Protein AF-A0A6N2Y0Y8-F1 (afdb_monomer_lite)

Organism: NCBI:txid1547

Sequence (58 aa):
MKAYQIVHDMPGRMRICYGKYTFSKTAAIGLSYELERWKMVNKVEANDITGSILFIYL

Secondary structure (DSSP, 8-state):
----EEE--STTEEEEE--TTSS-HHHHHHHHHHHHTSTT-SEEEEETTTTEEEEE--

Radius of gyration: 10.99 Å; chains: 1; bounding box: 23×23×30 Å

pLDDT: mean 92.82, std 7.47, range [53.59, 97.38]

Structure (mmCIF, N/CA/C/O backbone):
data_AF-A0A6N2Y0Y8-F1
#
_entry.id   AF-A0A6N2Y0Y8-F1
#
loop_
_atom_site.group_PDB
_atom_site.id
_atom_site.ty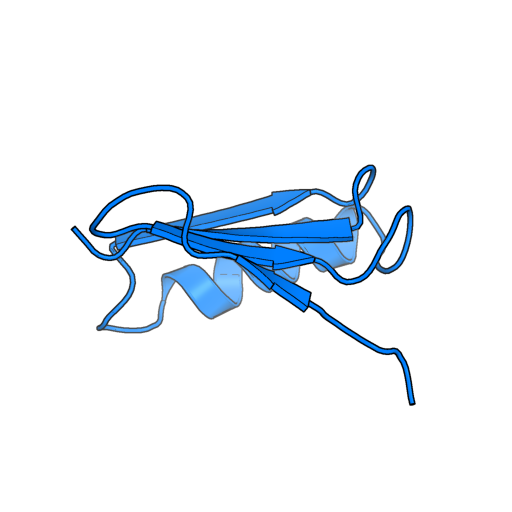pe_symbol
_atom_site.label_atom_id
_atom_site.label_alt_id
_atom_site.label_comp_id
_atom_site.label_asym_id
_atom_site.label_entity_id
_atom_site.label_seq_id
_atom_site.pdbx_PDB_ins_code
_atom_site.Cartn_x
_atom_site.Cartn_y
_atom_site.Cartn_z
_atom_site.occupancy
_atom_site.B_iso_or_equiv
_atom_site.auth_seq_id
_atom_site.auth_comp_id
_atom_site.auth_asym_id
_atom_site.auth_atom_id
_atom_site.pdbx_PDB_model_num
ATOM 1 N N . MET A 1 1 ? -4.159 -1.549 -20.758 1.00 53.59 1 MET A N 1
ATOM 2 C CA . MET A 1 1 ? -4.675 -1.725 -19.381 1.00 53.59 1 MET A CA 1
ATOM 3 C C . MET A 1 1 ? -3.541 -2.235 -18.514 1.00 53.59 1 MET A C 1
ATOM 5 O O . MET A 1 1 ? -2.978 -3.264 -18.864 1.00 53.59 1 MET A O 1
ATOM 9 N N . LYS A 1 2 ? -3.163 -1.538 -17.434 1.00 62.78 2 LYS A N 1
ATOM 10 C CA . LYS A 1 2 ? -2.302 -2.168 -16.422 1.00 62.78 2 LYS A CA 1
ATOM 11 C C . LYS A 1 2 ? -3.171 -3.167 -15.659 1.00 62.78 2 LYS A C 1
ATOM 13 O O . LYS A 1 2 ? -4.157 -2.763 -15.049 1.00 62.78 2 LYS A O 1
ATOM 18 N N . ALA A 1 3 ? -2.859 -4.454 -15.776 1.00 85.06 3 ALA A N 1
ATOM 19 C CA . ALA A 1 3 ? -3.516 -5.484 -14.988 1.00 85.06 3 ALA A CA 1
ATOM 20 C C . ALA A 1 3 ? -3.099 -5.310 -13.523 1.00 85.06 3 ALA A C 1
ATOM 22 O O . ALA A 1 3 ? -1.920 -5.112 -13.237 1.00 85.06 3 ALA A O 1
ATOM 23 N N . TYR A 1 4 ? -4.064 -5.352 -12.613 1.00 93.31 4 TYR A N 1
ATOM 24 C CA . TYR A 1 4 ? -3.809 -5.407 -11.180 1.00 93.31 4 TYR A CA 1
ATOM 25 C C . TYR A 1 4 ? -4.425 -6.683 -10.620 1.00 93.31 4 TYR A C 1
ATOM 27 O O . TYR A 1 4 ? -5.401 -7.205 -11.160 1.00 93.31 4 TYR A O 1
ATOM 35 N N . GLN A 1 5 ? -3.860 -7.173 -9.525 1.00 95.06 5 GLN A N 1
ATOM 36 C CA . GLN A 1 5 ? -4.400 -8.292 -8.765 1.00 95.06 5 GLN A CA 1
ATOM 37 C C . GLN A 1 5 ? -4.857 -7.795 -7.398 1.00 95.06 5 GLN A C 1
ATOM 39 O O . GLN A 1 5 ? -4.126 -7.064 -6.734 1.00 95.06 5 GLN A O 1
ATOM 44 N N . ILE A 1 6 ? -6.045 -8.210 -6.966 1.00 95.19 6 ILE A N 1
ATOM 45 C CA . ILE A 1 6 ? -6.506 -8.007 -5.591 1.00 95.19 6 ILE A CA 1
ATOM 46 C C . ILE A 1 6 ? -6.226 -9.287 -4.806 1.00 95.19 6 ILE A C 1
ATOM 48 O O . ILE A 1 6 ? -6.536 -10.386 -5.266 1.00 95.19 6 ILE A O 1
ATOM 52 N N . VAL A 1 7 ? -5.617 -9.142 -3.634 1.00 94.50 7 VAL A N 1
ATOM 53 C CA . VAL A 1 7 ? -5.292 -10.235 -2.719 1.00 94.50 7 VAL A CA 1
ATOM 54 C C . VAL A 1 7 ? -5.902 -9.932 -1.357 1.00 94.50 7 VAL A C 1
ATOM 56 O O . VAL A 1 7 ? -5.694 -8.852 -0.805 1.00 94.50 7 VAL A O 1
ATOM 59 N N . HIS A 1 8 ? -6.613 -10.910 -0.806 1.00 92.62 8 HIS A N 1
ATOM 60 C CA . HIS A 1 8 ? -7.081 -10.912 0.576 1.00 92.62 8 HIS A CA 1
ATOM 61 C C . HIS A 1 8 ? -6.261 -11.959 1.330 1.00 92.62 8 HIS A C 1
ATOM 63 O O . HIS A 1 8 ? -6.546 -13.150 1.242 1.00 92.62 8 HIS A O 1
ATOM 69 N N . ASP A 1 9 ? -5.176 -11.525 1.975 1.00 83.25 9 ASP A N 1
ATOM 70 C CA . ASP A 1 9 ? -4.256 -12.415 2.694 1.00 83.25 9 ASP A CA 1
ATOM 71 C C . ASP A 1 9 ? -4.752 -12.739 4.111 1.00 83.25 9 ASP A C 1
ATOM 73 O O . ASP A 1 9 ? -4.533 -13.843 4.604 1.00 83.25 9 ASP A O 1
ATOM 77 N N . MET A 1 10 ? -5.445 -11.795 4.752 1.00 90.81 10 MET A N 1
ATOM 78 C CA . MET A 1 10 ? -6.003 -11.916 6.100 1.00 90.81 10 MET A CA 1
ATOM 79 C C . MET A 1 10 ? -7.299 -11.097 6.245 1.00 90.81 10 MET A C 1
ATOM 81 O O . MET A 1 10 ? -7.483 -10.109 5.528 1.00 90.81 10 MET A O 1
ATOM 85 N N . PRO A 1 11 ? -8.191 -11.445 7.195 1.00 93.00 11 PRO A N 1
ATOM 86 C CA . PRO A 1 11 ? -9.352 -10.619 7.519 1.00 93.00 11 PRO A CA 1
ATOM 87 C C . PRO A 1 11 ? -8.957 -9.170 7.826 1.00 93.00 11 PRO A C 1
ATOM 89 O O . PRO A 1 11 ? -7.957 -8.915 8.496 1.00 93.00 11 PRO A O 1
ATOM 92 N N . GLY A 1 12 ? -9.738 -8.218 7.312 1.00 93.12 12 GLY A N 1
ATOM 93 C CA . GLY A 1 12 ? -9.473 -6.789 7.494 1.00 93.12 12 GLY A CA 1
ATOM 94 C C . GLY A 1 12 ? -8.336 -6.219 6.655 1.00 93.12 12 GLY A C 1
ATOM 95 O O . GLY A 1 12 ? -8.028 -5.038 6.800 1.00 93.12 12 GLY A O 1
ATOM 96 N N . ARG A 1 13 ? -7.714 -7.022 5.785 1.00 94.88 13 ARG A N 1
ATOM 97 C CA . ARG A 1 13 ? -6.619 -6.598 4.911 1.00 94.88 13 ARG A CA 1
ATOM 98 C C . ARG A 1 13 ? -6.951 -6.888 3.454 1.00 94.88 13 ARG A C 1
ATOM 100 O O . ARG A 1 13 ? -7.469 -7.947 3.102 1.00 94.88 13 ARG A O 1
ATOM 107 N N . MET A 1 14 ? -6.640 -5.928 2.594 1.00 95.56 14 MET A N 1
ATOM 108 C CA . MET A 1 14 ? -6.710 -6.096 1.144 1.00 95.56 14 MET A CA 1
AT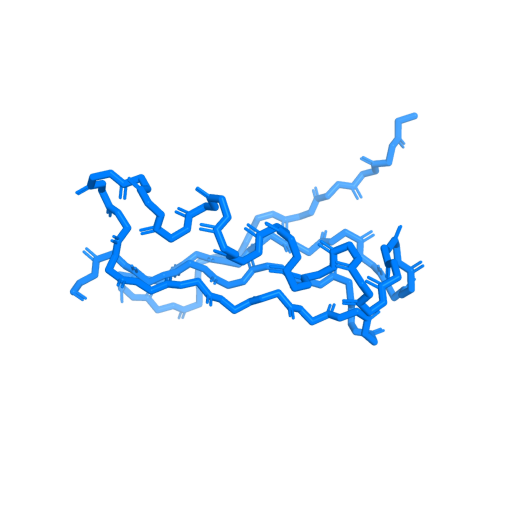OM 109 C C . MET A 1 14 ? -5.480 -5.465 0.521 1.00 95.56 14 MET A C 1
ATOM 111 O O . MET A 1 14 ? -5.142 -4.321 0.814 1.00 95.56 14 MET A O 1
ATOM 115 N N . ARG A 1 15 ? -4.820 -6.194 -0.373 1.00 96.00 15 ARG A N 1
ATOM 116 C CA . ARG A 1 15 ? -3.695 -5.682 -1.147 1.00 96.00 15 ARG A CA 1
ATOM 117 C C . ARG A 1 15 ? -4.064 -5.604 -2.617 1.00 96.00 15 ARG A C 1
ATOM 119 O O . ARG A 1 15 ? -4.521 -6.588 -3.189 1.00 96.00 15 ARG A O 1
ATOM 126 N N . ILE A 1 16 ? -3.803 -4.460 -3.237 1.00 95.69 16 ILE A N 1
ATOM 127 C CA . ILE A 1 16 ? -3.832 -4.303 -4.690 1.00 95.69 16 ILE A CA 1
ATOM 128 C C . ILE A 1 16 ? -2.393 -4.342 -5.199 1.00 95.69 16 ILE A C 1
ATOM 130 O O . ILE A 1 16 ? -1.568 -3.519 -4.809 1.00 95.69 16 ILE A O 1
ATOM 134 N N . CYS A 1 17 ? -2.081 -5.307 -6.055 1.00 95.50 17 CYS A N 1
ATOM 135 C CA . CYS A 1 17 ? -0.767 -5.519 -6.648 1.00 95.50 17 CYS A CA 1
ATOM 136 C C . CYS A 1 17 ? -0.789 -5.068 -8.110 1.00 95.50 17 CYS A C 1
ATOM 138 O O . CYS A 1 17 ? -1.440 -5.703 -8.937 1.00 95.50 17 CYS A O 1
ATOM 140 N N . TYR A 1 18 ? -0.054 -4.005 -8.435 1.00 94.38 18 TYR A N 1
ATOM 141 C CA . TYR A 1 18 ? 0.082 -3.492 -9.803 1.00 94.38 18 TYR A CA 1
ATOM 142 C C . TYR A 1 18 ? 1.386 -3.929 -10.490 1.00 94.38 18 TYR A C 1
ATOM 144 O O . TYR A 1 18 ? 1.529 -3.776 -11.700 1.00 94.38 18 TYR A O 1
ATOM 152 N N . GLY A 1 19 ? 2.338 -4.470 -9.724 1.00 91.62 19 GLY A N 1
ATOM 153 C CA . GLY A 1 19 ? 3.651 -4.893 -10.209 1.00 91.62 19 GLY A CA 1
ATOM 154 C C . GLY A 1 19 ? 4.737 -3.836 -9.997 1.00 91.62 19 GLY A C 1
ATOM 155 O O . GLY A 1 19 ? 4.454 -2.638 -9.910 1.00 91.62 19 GLY A O 1
ATOM 156 N N . LYS A 1 20 ? 5.987 -4.305 -9.903 1.00 93.44 20 LYS A N 1
ATOM 157 C CA . LYS A 1 20 ? 7.155 -3.518 -9.476 1.00 93.44 20 LYS A CA 1
ATOM 158 C C . LYS A 1 20 ? 7.291 -2.198 -10.234 1.00 93.44 20 LYS A C 1
ATOM 160 O O . LYS A 1 20 ? 7.117 -2.161 -11.450 1.00 93.44 20 LYS A O 1
ATOM 165 N N . TYR A 1 21 ? 7.633 -1.135 -9.505 1.00 90.19 21 TYR A N 1
ATOM 166 C CA . TYR A 1 21 ? 7.896 0.203 -10.050 1.00 90.19 21 TYR A CA 1
ATOM 167 C C . TYR A 1 21 ? 6.732 0.810 -10.854 1.00 90.19 21 TYR A C 1
ATOM 169 O O . TYR A 1 21 ? 6.936 1.665 -11.714 1.00 90.19 21 TYR A O 1
ATOM 177 N N . THR A 1 22 ? 5.488 0.389 -10.585 1.00 92.62 22 THR A N 1
ATOM 178 C CA . THR A 1 22 ? 4.305 0.946 -11.263 1.00 92.62 22 THR A CA 1
ATOM 179 C C . THR A 1 22 ? 4.112 2.435 -10.991 1.00 92.62 22 THR A C 1
ATOM 181 O O . THR A 1 22 ? 3.608 3.145 -11.866 1.00 92.62 22 THR A O 1
ATOM 184 N N . PHE A 1 23 ? 4.484 2.886 -9.796 1.00 91.56 23 PHE A N 1
ATOM 185 C CA . PHE A 1 23 ? 4.388 4.266 -9.342 1.00 91.56 23 PHE A CA 1
ATOM 186 C C . PHE A 1 23 ? 5.694 4.671 -8.648 1.00 91.56 23 PHE A C 1
ATOM 188 O O . PHE A 1 23 ? 6.404 3.827 -8.106 1.00 91.56 23 PHE A O 1
ATOM 195 N N . SER A 1 24 ? 6.026 5.963 -8.698 1.00 95.88 24 SER A N 1
ATOM 196 C CA . SER A 1 24 ? 7.215 6.503 -8.032 1.00 95.88 24 SER A CA 1
ATOM 197 C C . SER A 1 24 ? 7.026 6.559 -6.517 1.00 95.88 24 SER A C 1
ATOM 199 O O . SER A 1 24 ? 5.899 6.553 -6.020 1.00 95.88 24 SER A O 1
ATOM 201 N N . LYS A 1 25 ? 8.126 6.713 -5.776 1.00 96.25 25 LYS A N 1
ATOM 202 C CA . LYS A 1 25 ? 8.090 6.949 -4.327 1.00 96.25 25 LYS A CA 1
ATOM 203 C C . LYS A 1 25 ? 7.188 8.128 -3.940 1.00 96.25 25 LYS A C 1
ATOM 205 O O . LYS A 1 25 ? 6.383 8.013 -3.022 1.00 96.25 25 LYS A O 1
ATOM 210 N N . THR A 1 26 ? 7.270 9.245 -4.666 1.00 97.38 26 THR A N 1
ATOM 211 C CA . THR A 1 26 ? 6.422 10.425 -4.417 1.00 97.38 26 THR A CA 1
ATOM 212 C C . THR A 1 26 ? 4.947 10.119 -4.663 1.00 97.38 26 THR A C 1
ATOM 214 O O . THR A 1 26 ? 4.096 10.513 -3.868 1.00 97.38 26 THR A O 1
ATOM 217 N N . ALA A 1 27 ? 4.637 9.371 -5.726 1.00 95.94 27 ALA A N 1
ATOM 218 C CA . ALA A 1 27 ? 3.273 8.938 -6.001 1.00 95.94 27 ALA A CA 1
ATOM 219 C C . ALA A 1 27 ? 2.755 7.960 -4.932 1.00 95.94 27 ALA A C 1
ATOM 221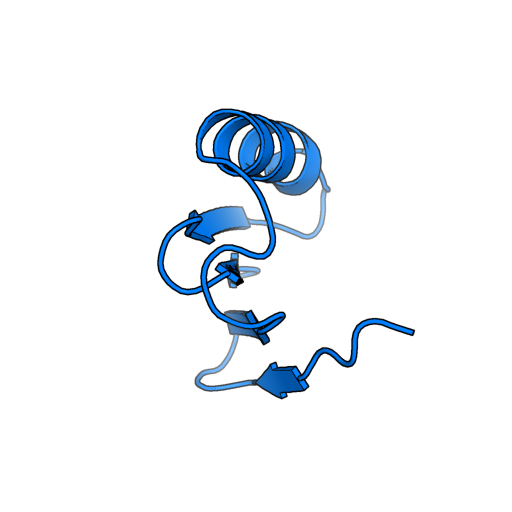 O O . ALA A 1 27 ? 1.604 8.078 -4.533 1.00 95.94 27 ALA A O 1
ATOM 222 N N . ALA A 1 28 ? 3.590 7.053 -4.414 1.00 96.50 28 ALA A N 1
ATOM 223 C CA . ALA A 1 28 ? 3.227 6.152 -3.315 1.00 96.50 28 ALA A CA 1
ATOM 224 C C . ALA A 1 28 ? 2.848 6.921 -2.038 1.00 96.50 28 ALA A C 1
ATOM 226 O O . ALA A 1 28 ? 1.844 6.611 -1.396 1.00 96.50 28 ALA A O 1
ATOM 227 N N . ILE A 1 29 ? 3.621 7.957 -1.697 1.00 96.62 29 ILE A N 1
ATOM 228 C CA . ILE A 1 29 ? 3.338 8.826 -0.547 1.00 96.62 29 ILE A CA 1
ATOM 229 C C . ILE A 1 29 ? 2.001 9.549 -0.749 1.00 96.62 29 ILE A C 1
ATOM 231 O O . ILE A 1 29 ? 1.146 9.498 0.131 1.00 96.62 29 ILE A O 1
ATOM 235 N N . GLY A 1 30 ? 1.791 10.161 -1.921 1.00 97.06 30 GLY A N 1
ATOM 236 C CA . GLY A 1 30 ? 0.535 10.846 -2.241 1.00 97.06 30 GLY A CA 1
ATOM 237 C C . GLY A 1 30 ? -0.676 9.908 -2.235 1.00 97.06 30 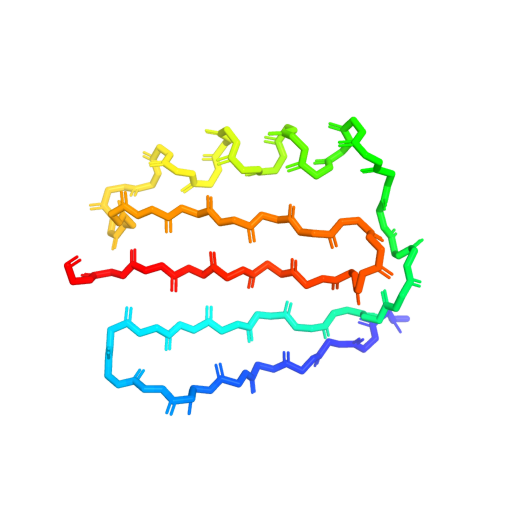GLY A C 1
ATOM 238 O O . GLY A 1 30 ? -1.712 10.247 -1.673 1.00 97.06 30 GLY A O 1
ATOM 239 N N . LEU A 1 31 ? -0.532 8.700 -2.789 1.00 95.62 31 LEU A N 1
ATOM 240 C CA . LEU A 1 31 ? -1.567 7.665 -2.756 1.00 95.62 31 LEU A CA 1
ATOM 241 C C . LEU A 1 31 ? -1.920 7.271 -1.322 1.00 95.62 31 LEU A C 1
ATOM 243 O O . LEU A 1 31 ? -3.098 7.215 -0.994 1.00 95.62 31 LEU A O 1
ATOM 247 N N . SER A 1 32 ? -0.922 7.023 -0.471 1.00 95.81 32 SER A N 1
ATOM 248 C CA . SER A 1 32 ? -1.173 6.659 0.930 1.00 95.81 32 SER A CA 1
ATOM 249 C C . SER A 1 32 ? -1.927 7.778 1.651 1.00 95.81 32 SER A C 1
ATOM 251 O O . SER A 1 32 ? -2.955 7.511 2.261 1.00 95.81 32 SER A O 1
ATOM 253 N N . TYR A 1 33 ? -1.489 9.032 1.485 1.00 95.62 33 TYR A N 1
ATOM 254 C CA . TYR A 1 33 ? -2.128 10.199 2.099 1.00 95.62 33 TYR A CA 1
ATOM 255 C C . TYR A 1 33 ? -3.597 10.379 1.681 1.00 95.62 33 TYR A C 1
ATOM 257 O O . TYR A 1 33 ? -4.460 10.603 2.527 1.00 9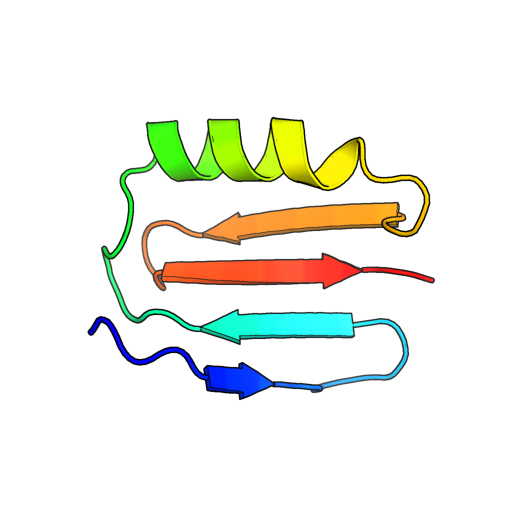5.62 33 TYR A O 1
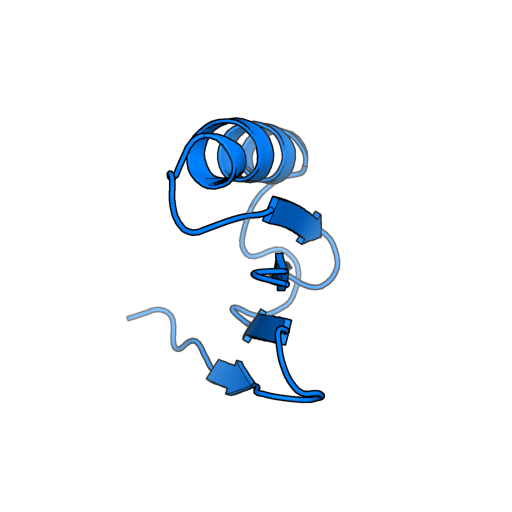ATOM 265 N N . GLU A 1 34 ? -3.906 10.273 0.387 1.00 96.25 34 GLU A N 1
ATOM 266 C CA . GLU A 1 34 ? -5.279 10.452 -0.102 1.00 96.25 34 GLU A CA 1
ATOM 267 C C . GLU A 1 34 ? -6.194 9.281 0.277 1.00 96.25 34 GLU A C 1
ATOM 269 O O . GLU A 1 34 ? -7.345 9.483 0.670 1.00 96.25 34 GLU A O 1
ATOM 274 N N . LEU A 1 35 ? -5.688 8.049 0.185 1.00 95.50 35 LEU A N 1
ATOM 275 C CA . LEU A 1 35 ? -6.472 6.843 0.448 1.00 95.50 35 LEU A CA 1
ATOM 276 C C . LEU A 1 35 ? -6.728 6.621 1.943 1.00 95.50 35 LEU A C 1
ATOM 278 O O . LEU A 1 35 ? -7.773 6.090 2.304 1.00 95.50 35 LEU A O 1
ATOM 282 N N . GLU A 1 36 ? -5.821 7.044 2.824 1.00 95.56 36 GLU A N 1
ATOM 283 C CA . GLU A 1 36 ? -5.990 6.927 4.279 1.00 95.56 36 GLU A CA 1
ATOM 284 C C . GLU A 1 36 ? -7.106 7.838 4.823 1.00 95.56 36 GLU A C 1
ATOM 286 O O . GLU A 1 36 ? -7.662 7.588 5.886 1.00 95.56 36 GLU A O 1
ATOM 291 N N . ARG A 1 37 ? -7.525 8.858 4.064 1.00 95.00 37 ARG A N 1
ATOM 292 C CA . ARG A 1 37 ? -8.648 9.747 4.427 1.00 95.00 37 ARG A CA 1
ATOM 293 C C . ARG A 1 37 ? -10.022 9.149 4.126 1.00 95.00 37 ARG A C 1
ATOM 295 O O . ARG A 1 37 ? -11.053 9.755 4.435 1.00 95.00 37 ARG A O 1
ATOM 302 N N . TRP A 1 38 ? -10.070 7.990 3.481 1.00 94.31 38 TRP A N 1
ATOM 303 C CA . TRP A 1 38 ? -11.315 7.298 3.192 1.00 94.31 38 TRP A CA 1
ATOM 304 C C . TRP A 1 38 ? -11.894 6.732 4.493 1.00 94.31 38 TRP A C 1
ATOM 306 O O . TRP A 1 38 ? -11.287 5.883 5.124 1.00 94.31 38 TRP A O 1
ATOM 316 N N . LYS A 1 39 ? -13.126 7.125 4.850 1.00 92.19 39 LYS A N 1
ATOM 317 C CA . LYS A 1 39 ? -13.833 6.716 6.089 1.00 92.19 39 LYS A CA 1
ATOM 318 C C . LYS A 1 39 ? -13.849 5.214 6.431 1.00 92.19 39 LYS A C 1
ATOM 320 O O . LYS A 1 39 ? -14.085 4.870 7.578 1.00 92.19 39 LYS A O 1
ATOM 325 N N . MET A 1 40 ? -13.697 4.334 5.445 1.00 89.62 40 MET A N 1
ATOM 326 C CA . MET A 1 40 ? -13.735 2.878 5.593 1.00 89.62 40 MET A CA 1
ATOM 327 C C . MET A 1 40 ? -12.346 2.285 5.848 1.00 89.62 40 MET A C 1
ATOM 329 O O . MET A 1 40 ? -12.236 1.090 6.083 1.00 89.62 40 MET A O 1
ATOM 333 N N . VAL A 1 41 ? -11.296 3.097 5.726 1.00 92.50 41 VAL A N 1
ATOM 334 C CA . VAL A 1 41 ? -9.899 2.700 5.819 1.00 92.50 41 VAL A CA 1
ATOM 335 C C . VAL A 1 41 ? -9.357 3.143 7.167 1.00 92.50 41 VAL A C 1
ATOM 337 O O . VAL A 1 41 ? -9.463 4.311 7.522 1.00 92.50 41 VAL A O 1
ATOM 340 N N . ASN A 1 42 ? -8.765 2.209 7.904 1.00 93.94 42 ASN A N 1
ATOM 341 C CA . ASN A 1 42 ? -8.029 2.522 9.121 1.00 93.94 42 ASN A CA 1
ATOM 342 C C . ASN A 1 42 ? -6.584 2.931 8.792 1.00 93.94 42 ASN A C 1
ATOM 344 O O . ASN A 1 42 ? -6.064 3.893 9.345 1.00 93.94 42 ASN A O 1
ATOM 348 N N . LYS A 1 43 ? -5.935 2.217 7.861 1.00 95.56 43 LYS A N 1
ATOM 349 C CA . LYS A 1 43 ? -4.556 2.505 7.437 1.00 95.56 43 LYS A CA 1
ATOM 350 C C . LYS A 1 43 ? -4.297 2.111 5.985 1.00 95.56 43 LYS A C 1
ATOM 352 O O . LYS A 1 43 ? -4.842 1.114 5.501 1.00 95.56 43 LYS A O 1
ATOM 357 N N . VAL A 1 44 ? -3.406 2.849 5.319 1.00 96.94 44 VAL A N 1
ATOM 358 C CA . VAL A 1 44 ? -2.888 2.516 3.980 1.00 96.94 44 VAL A CA 1
ATOM 359 C C . VAL A 1 44 ? -1.368 2.494 3.961 1.00 96.94 44 VAL A C 1
ATOM 361 O O . VAL A 1 44 ? -0.709 3.359 4.526 1.00 96.94 44 VAL A O 1
ATOM 364 N N . GLU A 1 45 ? -0.804 1.526 3.245 1.00 95.75 45 GLU A N 1
ATOM 365 C CA . GLU A 1 45 ? 0.620 1.481 2.920 1.00 95.75 45 GLU A CA 1
ATOM 366 C C . GLU A 1 45 ? 0.802 1.250 1.417 1.00 95.75 45 GLU A C 1
ATOM 368 O O . GLU A 1 45 ? 0.496 0.172 0.901 1.00 95.75 45 GLU A O 1
ATOM 373 N N . ALA A 1 46 ? 1.321 2.245 0.695 1.00 96.88 46 ALA A N 1
ATOM 374 C CA . ALA A 1 46 ? 1.747 2.078 -0.692 1.00 96.88 46 ALA A CA 1
ATOM 375 C C . ALA A 1 46 ? 3.263 1.848 -0.774 1.00 96.88 46 ALA A C 1
ATOM 377 O O . ALA A 1 46 ? 4.057 2.602 -0.216 1.00 96.88 46 ALA A O 1
ATOM 378 N N . ASN A 1 47 ? 3.668 0.819 -1.516 1.00 96.50 47 ASN A N 1
ATOM 379 C CA . ASN A 1 47 ? 5.064 0.445 -1.719 1.00 96.50 47 ASN A CA 1
ATOM 380 C C . ASN A 1 47 ? 5.435 0.595 -3.198 1.00 96.50 47 ASN A C 1
ATOM 382 O O . ASN A 1 47 ? 4.900 -0.112 -4.052 1.00 96.50 47 ASN A O 1
ATOM 386 N N . ASP A 1 48 ? 6.347 1.518 -3.495 1.00 96.31 48 ASP A N 1
ATOM 387 C CA . ASP A 1 48 ? 6.810 1.842 -4.848 1.00 96.31 48 ASP A CA 1
ATOM 388 C C . ASP A 1 48 ? 7.696 0.747 -5.457 1.00 96.31 48 ASP A C 1
ATOM 390 O O . ASP A 1 48 ? 7.641 0.497 -6.663 1.00 96.31 48 ASP A O 1
ATOM 394 N N . ILE A 1 49 ? 8.456 0.029 -4.626 1.00 96.19 49 ILE A N 1
ATOM 395 C CA . ILE A 1 49 ? 9.346 -1.051 -5.067 1.00 96.19 49 ILE A CA 1
ATOM 396 C C . ILE A 1 49 ? 8.532 -2.248 -5.566 1.00 96.19 49 ILE A C 1
ATOM 398 O O . ILE A 1 49 ? 8.772 -2.757 -6.662 1.00 96.19 49 ILE A O 1
ATOM 402 N N . THR A 1 50 ? 7.553 -2.711 -4.787 1.00 95.31 50 THR A N 1
ATOM 403 C CA . THR A 1 50 ? 6.686 -3.841 -5.164 1.00 95.31 50 THR A CA 1
ATOM 404 C C . THR A 1 50 ? 5.525 -3.415 -6.061 1.00 95.31 50 THR A C 1
ATOM 406 O O . THR A 1 50 ? 4.948 -4.259 -6.748 1.00 95.31 50 THR A O 1
ATOM 409 N N . GLY A 1 51 ? 5.188 -2.122 -6.068 1.00 95.19 51 GLY A N 1
ATOM 410 C CA . GLY A 1 51 ? 4.020 -1.571 -6.748 1.00 95.19 51 GLY A CA 1
ATOM 411 C C . GLY A 1 51 ? 2.714 -2.101 -6.168 1.00 95.19 51 GLY A C 1
ATOM 412 O O . GLY A 1 51 ? 1.804 -2.463 -6.914 1.00 95.19 51 GLY A O 1
ATOM 413 N N . SER A 1 52 ? 2.636 -2.207 -4.842 1.00 96.06 52 SER A N 1
ATOM 414 C CA . SER A 1 52 ? 1.442 -2.681 -4.141 1.00 96.06 52 SER A CA 1
ATOM 415 C C . SER A 1 52 ? 0.895 -1.643 -3.176 1.00 96.06 52 SER A C 1
ATOM 417 O O . SER A 1 52 ? 1.669 -0.931 -2.543 1.00 96.06 52 SER A O 1
ATOM 419 N N . ILE A 1 53 ? -0.424 -1.619 -3.013 1.00 96.62 53 ILE A N 1
ATOM 420 C CA . ILE A 1 53 ? -1.121 -0.825 -2.000 1.00 96.62 53 ILE A CA 1
ATOM 421 C C . ILE A 1 53 ? -1.801 -1.794 -1.039 1.00 96.62 53 ILE A C 1
ATOM 423 O O . ILE A 1 53 ? -2.605 -2.618 -1.471 1.00 96.62 53 ILE A O 1
ATOM 427 N N . LEU A 1 54 ? -1.458 -1.727 0.242 1.00 96.56 54 LEU A N 1
ATOM 428 C CA . LEU A 1 54 ? -2.105 -2.466 1.317 1.00 96.56 54 LEU A CA 1
ATOM 429 C C . LEU A 1 54 ? -3.093 -1.544 2.024 1.00 96.56 54 LEU A C 1
ATOM 431 O O . LEU A 1 54 ? -2.714 -0.488 2.516 1.00 96.56 54 LEU A O 1
ATOM 435 N N . PHE A 1 55 ? -4.336 -1.984 2.110 1.00 96.69 55 PHE A N 1
ATOM 436 C CA . PHE A 1 55 ? -5.367 -1.372 2.923 1.00 96.69 55 PHE A CA 1
ATOM 437 C C . PHE A 1 55 ? -5.638 -2.225 4.158 1.00 96.69 55 PHE A C 1
ATOM 439 O O . PHE A 1 55 ? -5.649 -3.460 4.087 1.00 96.69 55 PHE A O 1
ATOM 446 N N . ILE A 1 56 ? -5.899 -1.545 5.268 1.00 95.19 56 ILE A N 1
ATOM 447 C CA . ILE A 1 56 ? -6.314 -2.131 6.537 1.00 95.19 56 ILE A CA 1
ATOM 448 C C . ILE A 1 56 ? -7.618 -1.446 6.948 1.00 95.19 56 ILE A C 1
ATOM 450 O O . ILE A 1 56 ? -7.674 -0.218 7.002 1.00 95.19 56 ILE A O 1
ATOM 454 N N . TYR A 1 57 ? -8.659 -2.236 7.208 1.00 89.06 57 TYR A N 1
ATOM 455 C CA . TYR A 1 57 ? -10.023 -1.754 7.480 1.00 89.06 57 TYR A CA 1
ATOM 456 C C . TYR A 1 57 ? -10.582 -2.209 8.844 1.00 89.06 57 TYR A C 1
ATOM 458 O O . TYR A 1 57 ? -11.756 -1.976 9.118 1.00 89.06 57 TYR A O 1
ATOM 466 N N . LEU A 1 58 ? -9.768 -2.895 9.660 1.00 77.38 58 LEU A N 1
ATOM 467 C CA . LEU A 1 58 ? -10.065 -3.255 11.057 1.00 77.38 58 LEU A CA 1
ATOM 468 C C . LEU A 1 58 ? -9.491 -2.217 12.008 1.00 77.38 58 LEU A C 1
ATOM 470 O O . LEU A 1 58 ? -8.353 -1.784 11.721 1.00 77.38 58 LEU A O 1
#

Foldseek 3Di:
DQDWDWDDPDPQKIKIFSAAQPDDPVVQVVCQVVVCPPPQFVGWGADRGRRMIMTGRD